Protein AF-A0A925ZNB4-F1 (afdb_monomer_lite)

pLDDT: mean 71.97, std 14.97, range [38.41, 94.12]

Radius of gyration: 14.87 Å; chains: 1; bounding box: 26×24×39 Å

Foldseek 3Di:
DCCVVPVDDLVVVCVVVVHDSVVSVVVVVVVVVVVVVVCCVVVVDPPPPPPDDD

Structure (mmCIF, N/CA/C/O backbone):
data_AF-A0A925ZNB4-F1
#
_entry.id   AF-A0A925ZNB4-F1
#
loop_
_atom_site.group_PDB
_atom_site.id
_atom_site.type_symbol
_atom_site.label_atom_id
_atom_site.label_alt_id
_atom_site.label_comp_id
_atom_site.label_asym_id
_atom_site.label_entity_id
_atom_site.label_seq_id
_atom_site.pdbx_PDB_ins_code
_atom_site.Cartn_x
_atom_site.Cartn_y
_atom_site.Cartn_z
_atom_site.occupancy
_atom_site.B_iso_or_equiv
_atom_site.auth_seq_id
_atom_site.auth_comp_id
_atom_site.auth_asym_id
_atom_site.auth_atom_id
_atom_site.pdbx_PDB_model_num
ATOM 1 N N . MET A 1 1 ? -1.233 2.856 -5.855 1.00 54.69 1 MET A N 1
ATOM 2 C CA . MET A 1 1 ? -2.495 2.329 -6.413 1.00 54.69 1 MET A CA 1
ATOM 3 C C . MET A 1 1 ? -2.336 1.717 -7.808 1.00 54.69 1 MET A C 1
ATOM 5 O O . MET A 1 1 ? -2.921 0.676 -8.033 1.00 54.69 1 MET A O 1
ATOM 9 N N . LEU A 1 2 ? -1.476 2.235 -8.699 1.00 47.44 2 LEU A N 1
ATOM 10 C CA . LEU A 1 2 ? -1.245 1.635 -10.033 1.00 47.44 2 LEU A CA 1
ATOM 11 C C . LEU A 1 2 ? -0.651 0.209 -10.035 1.00 47.44 2 LEU A C 1
ATOM 13 O O . LEU A 1 2 ? -1.064 -0.616 -10.833 1.00 47.44 2 LEU A O 1
ATOM 17 N N . ARG A 1 3 ? 0.257 -0.131 -9.108 1.00 53.84 3 ARG A N 1
ATOM 18 C CA . ARG A 1 3 ? 0.872 -1.478 -9.048 1.00 53.84 3 ARG A CA 1
ATOM 19 C C . ARG A 1 3 ? -0.118 -2.602 -8.704 1.00 53.84 3 ARG A C 1
ATOM 21 O O . ARG A 1 3 ? 0.066 -3.724 -9.141 1.00 53.84 3 ARG A O 1
ATOM 28 N N . VAL A 1 4 ? -1.127 -2.297 -7.882 1.00 52.00 4 VAL A N 1
ATOM 29 C CA . VAL A 1 4 ? -2.114 -3.282 -7.400 1.00 52.00 4 VAL A CA 1
ATOM 30 C C . VAL A 1 4 ? -3.225 -3.490 -8.432 1.00 52.00 4 VAL A C 1
ATOM 32 O O . VAL A 1 4 ? -3.747 -4.587 -8.532 1.00 52.00 4 VAL A O 1
ATOM 35 N N . LEU A 1 5 ? -3.540 -2.464 -9.231 1.00 49.62 5 LEU A N 1
ATOM 36 C CA . LEU A 1 5 ? -4.610 -2.516 -10.231 1.00 49.62 5 LEU A CA 1
ATOM 37 C C . LEU A 1 5 ? -4.129 -2.908 -11.640 1.00 49.62 5 LEU A C 1
ATOM 39 O O . LEU A 1 5 ? -4.943 -3.350 -12.437 1.00 49.62 5 LEU A O 1
ATOM 43 N N . ALA A 1 6 ? -2.833 -2.773 -11.955 1.00 56.41 6 ALA A N 1
ATOM 44 C CA . ALA A 1 6 ? -2.298 -3.053 -13.296 1.00 56.41 6 ALA A CA 1
ATOM 45 C C . ALA A 1 6 ? -1.445 -4.335 -13.402 1.00 56.41 6 ALA A C 1
ATOM 47 O O . ALA A 1 6 ? -0.977 -4.650 -14.490 1.00 56.41 6 ALA A O 1
ATOM 48 N N . GLY A 1 7 ? -1.166 -5.042 -12.296 1.00 56.78 7 GLY A N 1
ATOM 49 C CA . GLY A 1 7 ? -0.388 -6.298 -12.290 1.00 56.78 7 GLY A CA 1
ATOM 50 C C . GLY A 1 7 ? 1.066 -6.210 -12.797 1.00 56.78 7 GLY A C 1
ATOM 51 O O . GLY A 1 7 ? 1.758 -7.220 -12.854 1.00 56.78 7 GLY A O 1
ATOM 52 N N . GLY A 1 8 ? 1.547 -5.020 -13.169 1.00 64.00 8 GLY A N 1
ATOM 53 C CA . GLY A 1 8 ? 2.821 -4.842 -13.865 1.00 64.00 8 GLY A CA 1
ATOM 54 C C . GLY A 1 8 ? 4.057 -4.700 -12.960 1.00 64.00 8 GLY A C 1
ATOM 55 O O . GLY A 1 8 ? 3.957 -4.304 -11.788 1.00 64.00 8 GLY A O 1
ATOM 56 N N . PRO A 1 9 ? 5.261 -4.962 -13.507 1.00 66.19 9 PRO A N 1
ATOM 57 C CA . PRO A 1 9 ? 6.519 -4.823 -12.783 1.00 66.19 9 PRO A CA 1
ATOM 58 C C . PRO A 1 9 ? 6.788 -3.359 -12.377 1.00 66.19 9 PRO A C 1
ATOM 60 O O . PRO A 1 9 ? 6.417 -2.422 -13.087 1.00 66.19 9 PRO A O 1
ATOM 63 N N . PRO A 1 10 ? 7.462 -3.127 -11.232 1.00 64.38 10 PRO A N 1
ATOM 64 C CA . PRO A 1 10 ? 7.651 -1.791 -10.655 1.00 64.38 10 PRO A CA 1
ATOM 65 C C . PRO A 1 10 ? 8.370 -0.799 -11.580 1.00 64.38 10 PRO A C 1
ATOM 67 O O . PRO A 1 10 ? 8.069 0.388 -11.514 1.00 64.38 10 PRO A O 1
ATOM 70 N N . ALA A 1 11 ? 9.262 -1.265 -12.458 1.00 64.69 11 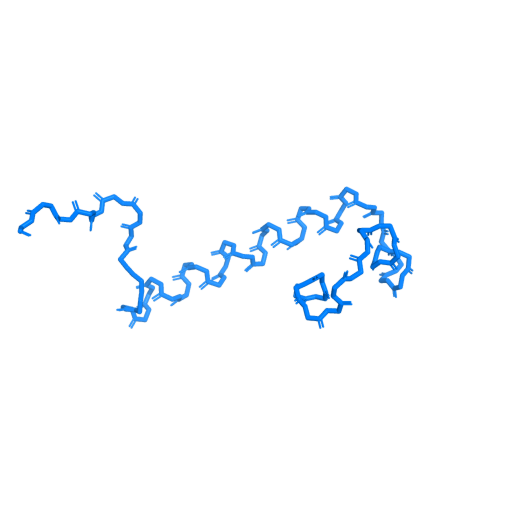ALA A N 1
ATOM 71 C CA . ALA A 1 11 ? 9.954 -0.417 -13.430 1.00 64.69 11 ALA A CA 1
ATOM 72 C C . ALA A 1 11 ? 9.001 0.170 -14.488 1.00 64.69 11 ALA A C 1
ATOM 74 O O . ALA A 1 11 ? 9.074 1.358 -14.785 1.00 64.69 11 ALA A O 1
ATOM 75 N N . ALA A 1 12 ? 8.054 -0.627 -14.995 1.00 62.28 12 ALA A N 1
ATOM 76 C CA . ALA A 1 12 ? 7.075 -0.171 -15.982 1.00 62.28 12 ALA A CA 1
ATOM 77 C C . ALA A 1 12 ? 6.117 0.872 -15.385 1.00 62.28 12 ALA A C 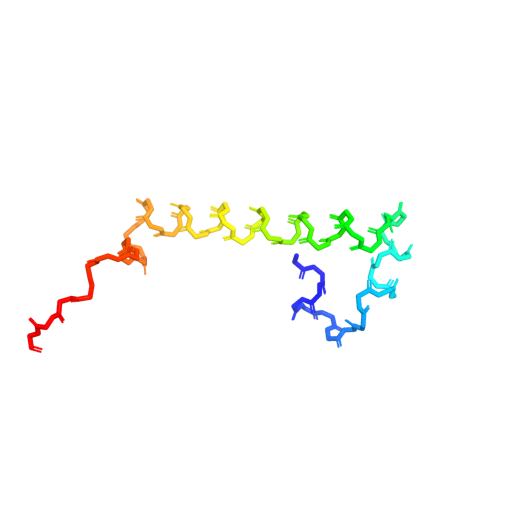1
ATOM 79 O O . ALA A 1 12 ? 5.852 1.907 -15.988 1.00 62.28 12 ALA A O 1
ATOM 80 N N . ALA A 1 13 ? 5.660 0.648 -14.151 1.00 65.44 13 ALA A N 1
ATOM 81 C CA . ALA A 1 13 ? 4.831 1.616 -13.438 1.00 65.44 13 ALA A CA 1
ATOM 82 C C . ALA A 1 13 ? 5.592 2.914 -13.103 1.00 65.44 13 ALA A C 1
ATOM 84 O O . ALA A 1 13 ? 4.995 3.987 -13.093 1.00 65.44 13 ALA A O 1
ATOM 85 N N . ALA A 1 14 ? 6.895 2.825 -12.822 1.00 64.31 14 ALA A N 1
ATOM 86 C CA . ALA A 1 14 ? 7.738 3.982 -12.537 1.00 64.31 14 ALA A CA 1
ATOM 87 C C . ALA A 1 14 ? 7.946 4.837 -13.798 1.00 64.31 14 ALA A C 1
ATOM 89 O O . ALA A 1 14 ? 7.718 6.046 -13.753 1.00 64.31 14 ALA A O 1
ATOM 90 N N . ALA A 1 15 ? 8.247 4.192 -14.931 1.00 67.12 15 ALA A N 1
ATOM 91 C CA . ALA A 1 15 ? 8.368 4.832 -16.240 1.00 67.12 15 ALA A CA 1
ATOM 92 C C . ALA A 1 15 ? 7.065 5.525 -16.680 1.00 67.12 15 ALA A C 1
ATOM 94 O O . ALA A 1 15 ? 7.095 6.696 -17.048 1.00 67.12 15 ALA A O 1
ATOM 95 N N . LEU A 1 16 ? 5.913 4.855 -16.550 1.00 64.50 16 LEU A N 1
ATOM 96 C CA . LEU A 1 16 ? 4.595 5.432 -16.869 1.00 64.50 16 LEU A CA 1
ATOM 97 C C . LEU A 1 16 ? 4.243 6.657 -16.016 1.00 64.50 16 LEU A C 1
ATOM 99 O O . LEU A 1 16 ? 3.480 7.518 -16.441 1.00 64.50 16 LEU A O 1
ATOM 103 N N . LEU A 1 17 ? 4.781 6.730 -14.800 1.00 67.81 17 LEU A N 1
ATOM 104 C CA . LEU A 1 17 ? 4.539 7.824 -13.866 1.00 67.81 17 LEU A CA 1
ATOM 105 C C . LEU A 1 17 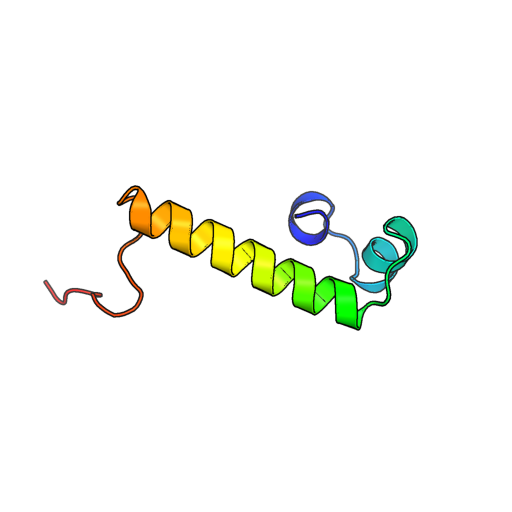? 5.629 8.902 -13.907 1.00 67.81 17 LEU A C 1
ATOM 107 O O . LEU A 1 17 ? 5.575 9.805 -13.072 1.00 67.81 17 LEU A O 1
ATOM 111 N N . GLY A 1 18 ? 6.630 8.791 -14.790 1.00 66.25 18 GLY A N 1
ATOM 112 C CA . GLY A 1 18 ? 7.779 9.704 -14.832 1.00 66.25 18 GLY A CA 1
ATOM 113 C C . GLY A 1 18 ? 8.565 9.756 -13.516 1.00 66.25 18 GLY A C 1
ATOM 114 O O . GLY A 1 18 ? 9.125 10.789 -13.163 1.00 66.25 18 GLY A O 1
ATOM 115 N N . ASN A 1 19 ? 8.549 8.672 -12.737 1.00 66.75 19 ASN A N 1
ATOM 116 C CA . ASN A 1 19 ? 9.128 8.606 -11.397 1.00 66.75 19 ASN A CA 1
ATOM 117 C C . ASN A 1 19 ? 10.252 7.567 -11.342 1.00 66.75 19 ASN A C 1
ATOM 119 O O . ASN A 1 19 ? 10.221 6.566 -12.052 1.00 66.75 19 ASN A O 1
ATOM 123 N N . SER A 1 20 ? 11.222 7.746 -10.442 1.00 70.31 20 SER A N 1
ATOM 124 C CA . SER A 1 20 ? 12.190 6.686 -10.143 1.00 70.31 20 SER A CA 1
ATOM 125 C C . SER A 1 20 ? 11.523 5.536 -9.371 1.00 70.31 20 SER A C 1
ATOM 127 O O . SER A 1 20 ? 10.598 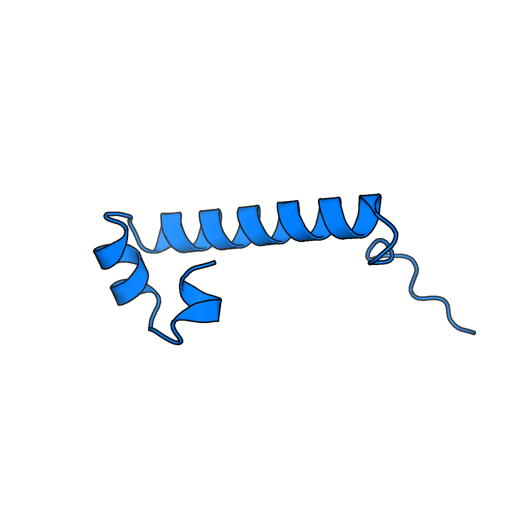5.744 -8.579 1.00 70.31 20 SER A O 1
ATOM 129 N N . THR A 1 21 ? 12.002 4.303 -9.563 1.00 67.81 21 THR A N 1
ATOM 130 C CA . THR A 1 21 ? 11.437 3.093 -8.933 1.00 67.81 21 THR A CA 1
ATOM 131 C C . THR A 1 21 ? 11.423 3.171 -7.402 1.00 67.81 21 THR A C 1
ATOM 133 O O . THR A 1 21 ? 10.445 2.771 -6.768 1.00 67.81 21 THR A O 1
ATOM 136 N N . GLY A 1 22 ? 12.475 3.739 -6.799 1.00 70.25 22 GLY A N 1
ATOM 137 C CA . GLY A 1 22 ? 12.549 3.961 -5.352 1.00 70.25 22 GLY A CA 1
ATOM 138 C C . GLY A 1 22 ? 11.482 4.940 -4.853 1.00 70.25 22 GLY A C 1
ATOM 139 O O . GLY A 1 22 ? 10.792 4.661 -3.872 1.00 70.25 22 GLY A O 1
ATOM 140 N N . ASN A 1 23 ? 11.260 6.042 -5.578 1.00 76.12 23 ASN A N 1
ATOM 141 C CA . ASN A 1 23 ? 10.209 7.010 -5.260 1.00 76.12 23 ASN A CA 1
ATOM 142 C C . ASN A 1 23 ? 8.815 6.367 -5.379 1.00 76.12 23 ASN A C 1
ATOM 144 O O . ASN A 1 23 ? 7.965 6.529 -4.501 1.00 76.12 23 ASN A O 1
ATOM 148 N N . LEU A 1 24 ? 8.597 5.531 -6.400 1.00 74.50 24 LEU A N 1
ATOM 149 C CA . LEU A 1 24 ? 7.348 4.786 -6.545 1.00 74.50 24 LEU A CA 1
ATOM 150 C C . LEU A 1 24 ? 7.085 3.839 -5.362 1.00 74.50 24 LEU A C 1
ATOM 152 O O . LEU A 1 24 ? 5.954 3.786 -4.871 1.00 74.50 24 LEU A O 1
ATOM 156 N N . ALA A 1 25 ? 8.102 3.114 -4.888 1.00 75.50 25 ALA A N 1
ATOM 157 C CA . ALA A 1 25 ? 7.971 2.221 -3.737 1.00 75.50 25 ALA A CA 1
ATOM 158 C C . ALA A 1 25 ? 7.590 2.996 -2.465 1.00 75.50 25 ALA A C 1
ATOM 160 O O . ALA A 1 25 ? 6.613 2.641 -1.801 1.00 75.50 25 ALA A O 1
ATOM 161 N N . VAL A 1 26 ? 8.281 4.107 -2.184 1.00 83.44 26 VAL A N 1
ATOM 162 C CA . VAL A 1 26 ? 7.986 4.976 -1.033 1.00 83.44 26 VAL A CA 1
ATOM 163 C C . VAL A 1 26 ? 6.573 5.554 -1.123 1.00 83.44 26 VAL A C 1
ATOM 165 O O . VAL A 1 26 ? 5.813 5.479 -0.154 1.00 83.44 26 VAL A O 1
ATOM 168 N N . ARG A 1 27 ? 6.170 6.080 -2.287 1.00 82.50 27 ARG A N 1
ATOM 169 C CA . ARG A 1 27 ? 4.813 6.612 -2.495 1.00 82.50 27 ARG A CA 1
ATOM 170 C C . ARG A 1 27 ? 3.749 5.534 -2.331 1.00 82.50 27 ARG A C 1
ATOM 172 O O . ARG A 1 27 ? 2.708 5.801 -1.735 1.00 82.50 27 ARG A O 1
ATOM 179 N N . ALA A 1 28 ? 4.001 4.321 -2.819 1.00 81.81 28 ALA A N 1
ATOM 180 C CA . ALA A 1 28 ? 3.086 3.201 -2.641 1.00 81.81 28 ALA A CA 1
ATOM 181 C C . ALA A 1 28 ? 2.946 2.813 -1.162 1.00 81.81 28 ALA A C 1
ATOM 183 O O . ALA A 1 28 ? 1.828 2.581 -0.706 1.00 81.81 28 ALA A O 1
ATOM 184 N N . THR A 1 29 ? 4.043 2.778 -0.405 1.00 86.31 29 THR A N 1
ATOM 185 C CA . THR A 1 29 ? 4.017 2.512 1.042 1.00 86.31 29 THR A CA 1
ATOM 186 C C . THR A 1 29 ? 3.264 3.602 1.800 1.00 86.31 29 THR A C 1
ATOM 188 O O . THR A 1 29 ? 2.342 3.286 2.549 1.00 86.31 29 THR A O 1
ATOM 191 N N . ARG A 1 30 ? 3.562 4.882 1.545 1.00 86.56 30 ARG A N 1
ATOM 192 C CA . ARG A 1 30 ? 2.856 6.012 2.176 1.00 86.56 30 ARG A CA 1
ATOM 193 C C . ARG A 1 30 ? 1.363 6.025 1.846 1.00 86.56 30 ARG A C 1
ATOM 195 O O . ARG A 1 30 ? 0.549 6.290 2.722 1.00 86.56 30 ARG A O 1
ATOM 202 N N . ALA A 1 31 ? 0.992 5.705 0.605 1.00 86.06 31 ALA A N 1
ATOM 203 C CA . ALA A 1 31 ? -0.410 5.589 0.212 1.00 86.06 31 ALA A CA 1
ATOM 204 C C . ALA A 1 31 ? -1.123 4.460 0.974 1.00 86.06 31 ALA A C 1
ATOM 206 O O . ALA A 1 31 ? -2.237 4.662 1.443 1.00 86.06 31 ALA A O 1
ATOM 207 N N . ARG A 1 32 ? -0.472 3.300 1.147 1.00 87.44 32 ARG A N 1
ATOM 208 C CA . ARG A 1 32 ? -1.028 2.196 1.949 1.00 87.44 32 ARG A CA 1
ATOM 209 C C . ARG A 1 32 ? -1.184 2.568 3.418 1.00 87.44 32 ARG A C 1
ATOM 211 O O . ARG A 1 32 ? -2.210 2.239 3.993 1.00 87.44 32 ARG A O 1
ATOM 218 N N . GLN A 1 33 ? -0.206 3.255 4.006 1.00 89.38 33 GLN A N 1
ATOM 219 C CA . GLN A 1 33 ? -0.318 3.715 5.392 1.00 89.38 33 GLN A CA 1
ATOM 220 C C . GLN A 1 33 ? -1.464 4.711 5.567 1.00 89.38 33 GLN A C 1
ATOM 222 O O . GLN A 1 33 ? -2.268 4.531 6.467 1.00 89.38 33 GLN A O 1
ATOM 227 N N . ARG A 1 34 ? -1.610 5.691 4.664 1.00 89.25 34 ARG A N 1
ATOM 228 C CA . ARG A 1 34 ? -2.748 6.627 4.697 1.00 89.25 34 ARG A CA 1
ATOM 229 C C . ARG A 1 34 ? -4.095 5.918 4.596 1.00 89.25 34 ARG A C 1
ATOM 231 O O . ARG A 1 34 ? -4.991 6.227 5.367 1.00 89.25 34 ARG A O 1
ATOM 238 N N . LEU A 1 35 ? -4.226 4.970 3.664 1.00 88.94 35 LEU A N 1
ATOM 239 C CA . LEU A 1 35 ? -5.448 4.174 3.530 1.00 88.94 35 LEU A CA 1
ATOM 240 C C . LEU A 1 35 ? -5.729 3.369 4.798 1.00 88.94 35 LEU A C 1
ATOM 242 O O . LEU A 1 35 ? -6.862 3.348 5.253 1.00 88.94 35 LEU A O 1
ATOM 246 N N . ARG A 1 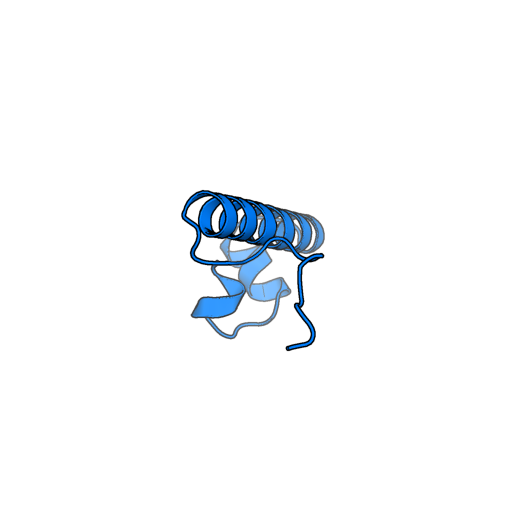36 ? -4.703 2.741 5.382 1.00 89.00 36 ARG A N 1
ATOM 247 C CA . ARG A 1 36 ? -4.845 2.003 6.638 1.00 89.00 36 ARG A CA 1
ATOM 248 C C . ARG A 1 36 ? -5.328 2.906 7.768 1.00 89.00 36 ARG A C 1
ATOM 250 O O . ARG A 1 36 ? -6.331 2.573 8.376 1.00 89.00 36 ARG A O 1
ATOM 257 N N . SER A 1 37 ? -4.673 4.041 7.999 1.00 89.31 37 SER A N 1
ATOM 258 C CA . SER A 1 37 ? -5.073 4.969 9.061 1.00 89.31 37 SER A CA 1
ATOM 259 C C . SER A 1 37 ? -6.502 5.476 8.879 1.00 89.31 37 SER A C 1
ATOM 261 O O . SER A 1 37 ? -7.224 5.642 9.853 1.00 89.31 37 SER A O 1
ATOM 263 N N . GLU A 1 38 ? -6.937 5.692 7.637 1.00 94.12 38 GLU A N 1
ATOM 264 C CA . GLU A 1 38 ? -8.312 6.109 7.362 1.00 94.12 38 GLU A CA 1
ATOM 265 C C . GLU A 1 38 ? -9.322 4.983 7.622 1.00 94.12 38 GLU A C 1
ATOM 267 O O . GLU A 1 38 ? -10.381 5.221 8.195 1.00 94.12 38 GLU A O 1
ATOM 272 N N . LEU A 1 39 ? -8.982 3.744 7.264 1.00 90.81 39 LEU A N 1
ATOM 273 C CA . LEU A 1 39 ? -9.804 2.573 7.570 1.00 90.81 39 LEU A CA 1
ATOM 274 C C . LEU A 1 39 ? -9.872 2.293 9.080 1.00 90.81 39 LEU A C 1
ATOM 276 O O . LEU A 1 39 ? -10.940 1.943 9.575 1.00 90.81 39 LEU A O 1
ATOM 280 N N . GLU A 1 40 ? -8.777 2.496 9.814 1.00 93.38 40 GLU A N 1
ATOM 281 C CA . GLU A 1 40 ? -8.751 2.444 11.283 1.00 93.38 40 GLU A CA 1
ATOM 282 C C . GLU A 1 40 ? -9.644 3.539 11.885 1.00 93.38 40 GLU A C 1
ATOM 284 O O . GLU A 1 40 ? -10.493 3.258 12.727 1.00 93.38 40 GLU A O 1
ATOM 289 N N . ARG A 1 41 ? -9.539 4.781 11.390 1.00 91.00 41 ARG A N 1
ATOM 290 C CA . ARG A 1 41 ? -10.372 5.916 11.826 1.00 91.00 41 ARG A CA 1
ATOM 291 C C . ARG A 1 41 ? -11.867 5.673 11.605 1.00 91.00 41 ARG A C 1
ATOM 293 O O . ARG A 1 41 ? -12.687 6.121 12.402 1.00 91.00 41 ARG A O 1
ATOM 300 N N . LEU A 1 42 ? -12.226 5.005 10.512 1.00 93.81 42 LEU A N 1
ATOM 301 C CA . LEU A 1 42 ? -13.610 4.644 10.201 1.00 93.81 42 LEU A CA 1
ATOM 302 C C . LEU A 1 42 ? -14.103 3.424 10.999 1.00 93.81 42 LEU A C 1
ATOM 304 O O . LEU A 1 42 ? -15.288 3.108 10.921 1.00 93.81 42 LEU A O 1
ATOM 308 N N . GLY A 1 43 ? -13.225 2.736 11.737 1.00 91.56 43 GLY A N 1
ATOM 309 C CA . GLY A 1 43 ? -13.550 1.514 12.478 1.00 91.56 43 GLY A CA 1
ATOM 310 C C . GLY A 1 43 ? -13.664 0.263 11.601 1.00 91.56 43 GLY A C 1
ATOM 311 O O . GLY A 1 43 ? -14.218 -0.741 12.033 1.00 91.56 43 GLY A O 1
ATOM 312 N N . TRP A 1 44 ? -13.169 0.315 10.360 1.00 90.31 44 TRP A N 1
ATOM 313 C CA . TRP A 1 44 ? -13.183 -0.818 9.423 1.00 90.31 44 TRP A CA 1
ATOM 314 C C . TRP A 1 44 ? -12.002 -1.764 9.647 1.00 90.31 44 TRP A C 1
ATOM 316 O O . TRP A 1 44 ? -12.052 -2.924 9.246 1.00 90.31 44 TRP A O 1
ATOM 326 N N . LEU A 1 45 ? -10.927 -1.260 10.254 1.00 87.31 45 LEU A N 1
ATOM 327 C CA . LEU A 1 45 ? -9.767 -2.035 10.675 1.00 87.31 45 LEU A CA 1
ATOM 328 C C . LEU A 1 45 ? -9.491 -1.755 12.151 1.00 87.31 45 LEU A C 1
ATOM 330 O O . LEU A 1 45 ? -9.553 -0.606 12.582 1.00 87.31 45 LEU A O 1
ATOM 334 N N . SER A 1 46 ? -9.154 -2.797 12.909 1.00 81.31 46 SER A N 1
ATOM 335 C CA . SER A 1 46 ? -8.605 -2.615 14.252 1.00 81.31 46 SER A CA 1
ATOM 336 C C . SER A 1 46 ? -7.161 -2.112 14.136 1.00 81.31 46 SER A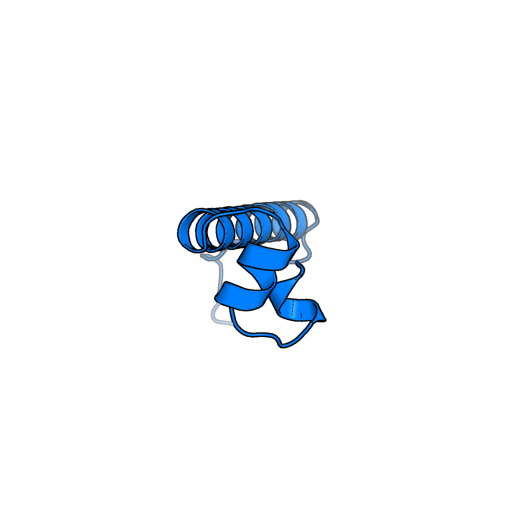 C 1
ATOM 338 O O . SER A 1 46 ? -6.455 -2.542 13.212 1.00 81.31 46 SER A O 1
ATOM 340 N N . PRO A 1 47 ? -6.691 -1.229 15.037 1.00 74.25 47 PRO A N 1
ATOM 341 C CA . PRO A 1 47 ? -5.280 -0.879 15.097 1.00 74.25 47 PRO A CA 1
ATOM 342 C C . PRO A 1 47 ? -4.457 -2.164 15.235 1.00 74.25 47 PRO A C 1
ATOM 344 O O . PRO A 1 47 ? -4.789 -3.030 16.046 1.00 74.25 47 PRO A O 1
ATOM 347 N N . LEU A 1 48 ? -3.394 -2.304 14.438 1.00 65.56 48 LEU A N 1
ATOM 348 C CA . LEU A 1 48 ? -2.441 -3.415 14.561 1.00 65.56 48 LEU A CA 1
ATOM 349 C C . LEU A 1 48 ? -1.843 -3.401 15.980 1.00 65.56 48 LEU A C 1
ATOM 351 O O . LEU A 1 48 ? -0.930 -2.629 16.263 1.00 65.56 48 LEU A O 1
ATOM 355 N N . GLY A 1 49 ? -2.413 -4.218 16.866 1.00 59.66 49 GLY A N 1
ATOM 356 C CA . GLY A 1 49 ? -2.147 -4.223 18.306 1.00 59.66 49 GLY A CA 1
ATOM 357 C C . GLY A 1 49 ? -3.296 -4.807 19.135 1.00 59.66 49 GLY A C 1
ATOM 358 O O . GLY A 1 49 ? -3.040 -5.361 20.195 1.00 59.66 49 GLY A O 1
ATOM 359 N N . GLU A 1 50 ? -4.526 -4.774 18.617 1.00 53.38 50 GLU A N 1
ATOM 360 C CA . GLU A 1 50 ? -5.711 -5.370 19.252 1.00 53.38 50 GLU A CA 1
ATOM 361 C C . GLU A 1 50 ? -6.183 -6.591 18.437 1.00 53.38 50 GLU A C 1
ATOM 363 O O . GLU A 1 50 ? -7.295 -6.624 17.909 1.00 53.38 50 GLU A O 1
ATOM 368 N N . GLU A 1 51 ? -5.315 -7.596 18.270 1.00 53.78 51 GLU A N 1
ATOM 369 C CA . GLU A 1 51 ? -5.787 -8.958 17.992 1.00 53.78 51 GLU A CA 1
ATOM 370 C C . GLU A 1 51 ? -6.204 -9.568 19.333 1.00 53.78 51 GLU A C 1
ATOM 372 O O . GLU A 1 51 ? -5.387 -10.090 20.090 1.00 53.78 51 GLU A O 1
ATOM 377 N N . GLY A 1 52 ? -7.492 -9.436 19.652 1.00 50.69 52 GLY A N 1
ATOM 378 C CA . GLY A 1 52 ? -8.106 -10.142 20.763 1.00 50.69 52 GLY A CA 1
ATOM 379 C C . GLY A 1 52 ? -7.993 -11.649 20.554 1.00 50.69 52 GLY A C 1
ATOM 380 O O . GLY A 1 52 ? -8.580 -12.201 19.625 1.00 50.69 52 GLY A O 1
ATOM 381 N N . GLY A 1 53 ? -7.272 -12.311 21.456 1.00 48.03 53 GLY A N 1
ATOM 382 C CA . GLY A 1 53 ? -7.639 -13.661 21.846 1.00 48.03 53 GLY A CA 1
ATOM 383 C C . GLY A 1 53 ? -9.030 -13.613 22.474 1.00 48.03 53 GLY A C 1
ATOM 384 O O . GLY A 1 53 ? -9.220 -12.964 23.503 1.00 48.03 53 GLY A O 1
ATOM 385 N N . ALA A 1 54 ? -9.988 -14.265 21.827 1.00 38.41 54 ALA A N 1
ATOM 386 C CA . ALA A 1 54 ? -11.278 -14.657 22.378 1.00 38.41 54 ALA A CA 1
ATOM 387 C C . ALA A 1 54 ? -11.737 -15.928 21.661 1.00 38.41 54 ALA A C 1
ATOM 389 O O . ALA A 1 54 ? -11.675 -15.943 20.409 1.00 38.41 54 ALA A O 1
#

Secondary structure (DSSP, 8-state):
-HHHHH---HHHHHHHTT--HHHHHHHHHHHHHHHHHHHHHTTSS--TT-----

Sequence (54 aa):
MLRVLAGGPPAAAAALLGNSTGNLAVRATRARQRLRSELERLGWLSPLGEEGGA